Protein AF-A0AAV7BIG2-F1 (afdb_monomer_lite)

Secondary structure (DSSP, 8-state):
---TTB-TTT--B--TTTEEEEEEPPPPP-HHHHHHHHHHHTTPPPPHHHHHHHHHHHH-EEEEEEEETTT--EEEEEEEEHHHHHTSTT-------------------------------------------

InterPro domains:
  IPR029779 Ribonuclease MRP subunit P24-like [PF15719] (4-133)
  IPR029779 Ribonuclease MRP subunit P24-like [PTHR31402] (3-133)

pLDDT: mean 73.58, std 25.65, range [26.2, 97.5]

Organism: Engystomops pustulosus (NCBI:txid76066)

Foldseek 3Di:
DPPPQADPPPRDGNDVVFKDKDKADWDDDDPLLVVLVVCVVVVHDDDPVSVVVNCSRQQTWMW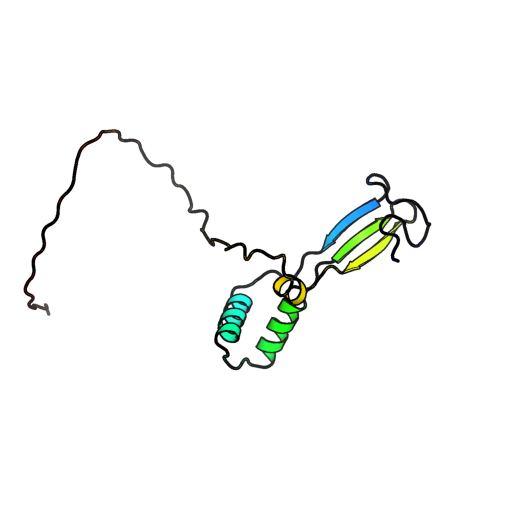IWMAGNVVRDIDIDTHDGNVVQVPDPPDDPPPPPPDPPPDDDDDDDDDDDDDDDDDDDDDDDDDDDDDDD

Structure (mmCIF, N/CA/C/O backbone):
data_AF-A0AAV7BIG2-F1
#
_entry.id   AF-A0AAV7BIG2-F1
#
loop_
_atom_site.group_PDB
_atom_site.id
_atom_site.type_symbol
_atom_site.label_atom_id
_atom_site.label_alt_id
_atom_site.label_comp_id
_atom_site.label_asym_id
_atom_site.label_entity_id
_atom_site.label_seq_id
_atom_site.pdbx_PDB_ins_code
_atom_site.Cartn_x
_atom_site.Cartn_y
_atom_site.Cartn_z
_atom_site.occupancy
_atom_site.B_iso_or_equiv
_atom_site.auth_seq_id
_atom_site.auth_comp_id
_atom_site.auth_asym_id
_atom_site.auth_atom_id
_atom_site.pdbx_PDB_model_num
ATOM 1 N N . MET A 1 1 ? 21.385 -6.991 -0.998 1.00 40.75 1 MET A N 1
ATOM 2 C CA . MET A 1 1 ? 21.508 -5.726 -1.747 1.00 40.75 1 MET A CA 1
ATOM 3 C C . MET A 1 1 ? 20.544 -5.828 -2.917 1.00 40.75 1 MET A C 1
ATOM 5 O O . MET A 1 1 ? 20.792 -6.625 -3.804 1.00 40.75 1 MET A O 1
ATOM 9 N N . GLU A 1 2 ? 19.389 -5.161 -2.869 1.00 55.56 2 GLU A N 1
ATOM 10 C CA . GLU A 1 2 ? 18.549 -5.034 -4.070 1.00 55.56 2 GLU A CA 1
ATOM 11 C C . GLU A 1 2 ? 19.192 -3.961 -4.948 1.00 55.56 2 GLU A C 1
ATOM 13 O O . GLU A 1 2 ? 19.277 -2.803 -4.532 1.00 55.56 2 GLU A O 1
ATOM 18 N N . GLU A 1 3 ? 19.672 -4.337 -6.131 1.00 61.50 3 GLU A N 1
ATOM 19 C CA . GLU A 1 3 ? 20.172 -3.389 -7.128 1.00 61.50 3 GLU A CA 1
ATOM 20 C C . GLU A 1 3 ? 19.004 -2.545 -7.652 1.00 61.50 3 GLU A C 1
ATOM 22 O O . GLU A 1 3 ? 18.304 -2.876 -8.613 1.00 61.50 3 GLU A O 1
ATOM 27 N N . LYS A 1 4 ? 18.742 -1.439 -6.952 1.00 69.69 4 LYS A N 1
ATOM 28 C CA . LYS A 1 4 ? 17.743 -0.443 -7.331 1.00 69.69 4 LYS A CA 1
ATOM 29 C C . LYS A 1 4 ? 18.195 0.221 -8.628 1.00 69.69 4 LYS A C 1
ATOM 31 O O . LYS A 1 4 ? 19.043 1.101 -8.605 1.00 69.69 4 LYS A O 1
ATOM 36 N N . GLY A 1 5 ? 17.611 -0.201 -9.743 1.00 79.62 5 GLY A N 1
ATOM 37 C CA . GLY A 1 5 ? 17.896 0.377 -11.058 1.00 79.62 5 GLY A CA 1
ATOM 38 C C . GLY A 1 5 ? 18.098 -0.645 -12.167 1.00 79.62 5 GLY A C 1
ATOM 39 O O . GLY A 1 5 ? 18.252 -0.240 -13.312 1.00 79.62 5 GLY A O 1
ATOM 40 N N . ILE A 1 6 ? 18.055 -1.944 -11.867 1.00 89.19 6 ILE A N 1
ATOM 41 C CA . ILE A 1 6 ? 18.171 -3.006 -12.869 1.00 89.19 6 ILE A CA 1
ATOM 42 C C . ILE A 1 6 ? 16.891 -3.847 -12.872 1.00 89.19 6 ILE A C 1
ATOM 44 O O . ILE A 1 6 ? 16.294 -4.121 -11.828 1.00 89.19 6 ILE A O 1
ATOM 48 N N . CYS A 1 7 ? 16.423 -4.228 -14.062 1.00 88.06 7 CYS A N 1
ATOM 49 C CA . CYS A 1 7 ? 15.306 -5.154 -14.186 1.00 88.06 7 CYS A CA 1
ATOM 50 C C . CYS A 1 7 ? 15.724 -6.539 -13.659 1.00 88.06 7 CYS A C 1
ATOM 52 O O . CYS A 1 7 ? 16.663 -7.111 -14.205 1.00 88.06 7 CYS A O 1
ATOM 54 N N . PRO A 1 8 ? 15.002 -7.144 -12.699 1.00 88.50 8 PRO A N 1
ATOM 55 C CA . PRO A 1 8 ? 15.384 -8.446 -12.145 1.00 88.50 8 PRO A CA 1
ATOM 56 C C . PRO A 1 8 ? 15.195 -9.616 -13.126 1.00 88.50 8 PRO A C 1
ATOM 58 O O . PRO A 1 8 ? 15.542 -10.741 -12.794 1.00 88.50 8 PRO A O 1
ATOM 61 N N . TYR A 1 9 ? 14.616 -9.366 -14.306 1.00 89.44 9 TYR A N 1
ATOM 62 C CA . TYR A 1 9 ? 14.304 -10.396 -15.299 1.00 89.44 9 TYR A CA 1
ATOM 63 C C . TYR A 1 9 ? 15.241 -10.356 -16.506 1.00 89.44 9 TYR A C 1
ATOM 65 O O . TYR A 1 9 ? 15.784 -11.381 -16.894 1.00 89.44 9 TYR A O 1
ATOM 73 N N . CYS A 1 10 ? 15.427 -9.182 -17.117 1.00 90.81 10 CYS A N 1
ATOM 74 C CA . CYS A 1 10 ? 16.276 -9.027 -18.304 1.00 90.81 10 CYS A CA 1
ATOM 75 C C . CYS A 1 10 ? 17.606 -8.325 -18.013 1.00 90.81 10 CYS A C 1
ATOM 77 O O . CYS A 1 10 ? 18.330 -8.008 -18.950 1.00 90.81 10 CYS A O 1
ATOM 79 N N . TYR A 1 11 ? 17.892 -8.033 -16.739 1.00 89.62 11 TYR A N 1
ATOM 80 C CA . TYR A 1 11 ? 19.137 -7.424 -16.257 1.00 89.62 11 TYR A CA 1
ATOM 81 C C . TYR A 1 11 ? 19.532 -6.113 -16.951 1.00 89.62 11 TYR A C 1
ATOM 83 O O . TYR A 1 11 ? 20.675 -5.675 -16.884 1.00 89.62 11 TYR A O 1
ATOM 91 N N . GLN A 1 12 ? 18.570 -5.441 -17.587 1.00 88.00 12 GLN A N 1
ATOM 92 C CA . GLN A 1 12 ? 18.799 -4.156 -18.225 1.00 88.00 12 GLN A CA 1
ATOM 93 C C . GLN A 1 12 ? 18.592 -3.008 -17.240 1.00 88.00 12 GLN A C 1
ATOM 95 O O . GLN A 1 12 ? 17.716 -3.059 -16.369 1.00 88.00 12 GLN A O 1
ATOM 100 N N . ILE A 1 13 ? 19.382 -1.952 -17.418 1.00 89.12 13 ILE A N 1
ATOM 101 C CA . ILE A 1 13 ? 19.295 -0.724 -16.632 1.00 89.12 13 ILE A CA 1
ATOM 102 C C . ILE A 1 13 ? 17.953 -0.029 -16.913 1.00 89.12 13 ILE A C 1
ATOM 104 O O . ILE A 1 13 ? 17.587 0.242 -18.060 1.00 89.12 13 ILE A O 1
ATOM 108 N N . LEU A 1 14 ? 17.212 0.264 -15.847 1.00 86.00 14 LEU A N 1
ATOM 109 C CA . LEU A 1 14 ? 15.927 0.955 -15.872 1.00 86.00 14 LEU A CA 1
ATOM 110 C C . LEU A 1 14 ? 16.156 2.467 -15.991 1.00 86.00 14 LEU A C 1
ATOM 112 O O . LEU A 1 14 ? 16.167 3.197 -15.004 1.00 86.00 14 LEU A O 1
ATOM 116 N N . LEU A 1 15 ? 16.318 2.938 -17.226 1.00 85.69 15 LEU A N 1
ATOM 117 C CA . LEU A 1 15 ? 16.357 4.364 -17.570 1.00 85.69 15 LEU A CA 1
ATOM 118 C C . LEU A 1 15 ? 14.940 4.905 -17.797 1.00 85.69 15 LEU A C 1
ATOM 120 O O . LEU A 1 15 ? 14.105 4.120 -18.250 1.00 85.69 15 LEU A O 1
ATOM 124 N N . PRO A 1 16 ? 14.642 6.191 -17.522 1.00 83.31 16 PRO A N 1
ATOM 125 C CA . PRO A 1 16 ? 13.297 6.774 -17.655 1.00 83.31 16 PRO A CA 1
ATOM 126 C C . PRO A 1 16 ? 12.554 6.451 -18.963 1.00 83.31 16 PRO A C 1
ATOM 128 O O . PRO A 1 16 ? 11.335 6.314 -18.943 1.00 83.31 16 PRO A O 1
ATOM 131 N N . ASP A 1 17 ? 13.274 6.239 -20.064 1.00 83.88 17 ASP A N 1
ATOM 132 C CA . ASP A 1 17 ? 12.695 5.895 -21.371 1.00 83.88 17 ASP A CA 1
ATOM 133 C C . ASP A 1 17 ? 12.302 4.406 -21.486 1.00 83.88 17 ASP A C 1
ATOM 135 O O . ASP A 1 17 ? 11.320 4.031 -22.133 1.00 83.88 17 ASP A O 1
ATOM 139 N N . ASN A 1 18 ? 13.030 3.532 -20.787 1.00 85.12 18 ASN A N 1
ATOM 140 C CA . ASN A 1 18 ? 12.923 2.072 -20.885 1.00 85.12 18 ASN A CA 1
ATOM 141 C C . ASN A 1 18 ? 12.069 1.441 -19.777 1.00 85.12 18 ASN A C 1
ATOM 143 O O . ASN A 1 18 ? 11.962 0.212 -19.694 1.00 85.12 18 ASN A O 1
ATOM 147 N N . HIS A 1 19 ? 11.447 2.242 -18.911 1.00 89.50 19 HIS A N 1
ATOM 148 C CA . HIS A 1 19 ? 10.530 1.731 -17.898 1.00 89.50 19 HIS A CA 1
ATOM 149 C C . HIS A 1 19 ? 9.409 2.711 -17.562 1.00 89.50 19 HIS A C 1
ATOM 151 O O . HIS A 1 19 ? 9.546 3.925 -17.656 1.00 89.50 19 HIS A O 1
ATOM 157 N N . LYS A 1 20 ? 8.279 2.170 -17.109 1.00 92.38 20 LYS A N 1
ATOM 158 C CA . LYS A 1 20 ? 7.129 2.945 -16.646 1.00 92.38 20 LYS A CA 1
ATOM 159 C C . LYS A 1 20 ? 6.926 2.737 -15.155 1.00 92.38 20 LYS A C 1
ATOM 161 O O . LYS A 1 20 ? 6.632 1.624 -14.714 1.00 92.38 20 LYS A O 1
ATOM 166 N N . VAL A 1 21 ? 7.010 3.818 -14.383 1.00 92.31 21 VAL A N 1
ATOM 167 C CA . VAL A 1 21 ? 6.728 3.803 -12.940 1.00 92.31 21 VAL A CA 1
ATOM 168 C C . VAL A 1 21 ? 5.309 4.289 -12.679 1.00 92.31 21 VAL A C 1
ATOM 170 O O . VAL A 1 21 ? 4.883 5.339 -13.156 1.00 92.31 21 VAL A O 1
ATOM 173 N N . ARG A 1 22 ? 4.554 3.526 -11.890 1.00 94.31 22 ARG A N 1
ATOM 174 C CA . ARG A 1 22 ? 3.216 3.895 -11.420 1.00 94.31 22 ARG A CA 1
ATOM 175 C C . ARG A 1 22 ? 3.163 3.762 -9.907 1.00 94.31 22 ARG A C 1
ATOM 177 O O . ARG A 1 22 ? 3.449 2.697 -9.364 1.00 94.31 22 ARG A O 1
ATOM 184 N N . LEU A 1 23 ? 2.719 4.809 -9.220 1.00 95.06 23 LEU A N 1
ATOM 185 C CA . LEU A 1 23 ? 2.454 4.737 -7.786 1.00 95.06 23 LEU A CA 1
ATOM 186 C C . LEU A 1 23 ? 1.031 4.222 -7.536 1.00 95.06 23 LEU A C 1
ATOM 188 O O . LEU A 1 23 ? 0.049 4.817 -7.982 1.00 95.06 23 LEU A O 1
ATOM 192 N N . LYS A 1 24 ? 0.909 3.133 -6.775 1.00 94.94 24 LYS A N 1
ATOM 193 C CA . LYS A 1 24 ? -0.356 2.704 -6.177 1.00 94.94 24 LYS A CA 1
ATOM 194 C C . LYS A 1 24 ? -0.489 3.347 -4.791 1.00 94.94 24 LYS A C 1
ATOM 196 O O . LYS A 1 24 ? 0.327 3.059 -3.907 1.00 94.94 24 LYS A O 1
ATOM 201 N N . PRO A 1 25 ? -1.480 4.235 -4.591 1.00 93.38 25 PRO A N 1
ATOM 202 C CA . PRO A 1 25 ? -1.617 4.980 -3.348 1.00 93.38 25 PRO A CA 1
ATOM 203 C C . PRO A 1 25 ? -2.084 4.094 -2.185 1.00 93.38 25 PRO A C 1
ATOM 205 O O . PRO A 1 25 ? -2.757 3.083 -2.376 1.00 93.38 25 PRO A O 1
ATOM 208 N N . LYS A 1 26 ? -1.758 4.523 -0.959 1.00 93.88 26 LYS A N 1
ATOM 209 C CA . LYS A 1 26 ? -2.289 3.960 0.295 1.00 93.88 26 LYS A CA 1
ATOM 210 C C . LYS A 1 26 ? -3.778 4.264 0.445 1.00 93.88 26 LYS A C 1
ATOM 212 O O . LYS A 1 26 ? -4.295 5.211 -0.148 1.00 93.88 26 LYS A O 1
ATOM 217 N N . MET A 1 27 ? -4.439 3.535 1.342 1.00 93.25 27 MET A N 1
ATOM 218 C CA . MET A 1 27 ? -5.819 3.824 1.736 1.00 93.25 27 MET A CA 1
ATOM 219 C C . MET A 1 27 ? -5.939 5.263 2.252 1.00 93.25 27 MET A C 1
ATOM 221 O O . MET A 1 27 ? -5.170 5.671 3.127 1.00 93.25 27 MET A O 1
ATOM 225 N N . LYS A 1 28 ? -6.872 6.042 1.695 1.00 93.00 28 LYS A N 1
ATOM 226 C CA . LYS A 1 28 ? -7.119 7.430 2.110 1.00 93.00 28 LYS A CA 1
ATOM 227 C C . LYS A 1 28 ? -7.770 7.469 3.496 1.00 93.00 28 LYS A C 1
ATOM 229 O O . LYS A 1 28 ? -8.385 6.496 3.926 1.00 93.00 28 LYS A O 1
ATOM 234 N N . ILE A 1 29 ? -7.600 8.589 4.197 1.00 94.94 29 ILE A N 1
ATOM 235 C CA . ILE A 1 29 ? -8.326 8.827 5.445 1.00 94.94 29 ILE A CA 1
ATOM 236 C C . ILE A 1 29 ? -9.789 9.121 5.108 1.00 94.94 29 ILE A C 1
ATOM 238 O O . ILE A 1 29 ? -10.068 9.914 4.212 1.00 94.94 29 ILE A O 1
ATOM 242 N N . THR A 1 30 ? -10.701 8.447 5.797 1.00 96.56 30 THR A N 1
ATOM 243 C CA . THR A 1 30 ? -12.143 8.711 5.744 1.00 96.56 30 THR A CA 1
ATOM 244 C C . THR A 1 30 ? -12.593 9.285 7.091 1.00 96.56 30 THR A C 1
ATOM 246 O O . THR A 1 30 ? -11.906 9.047 8.089 1.00 96.56 30 THR A O 1
ATOM 249 N N . PRO A 1 31 ? -13.746 9.976 7.173 1.00 97.50 31 PRO A N 1
ATOM 250 C CA . PRO A 1 31 ? -14.253 10.509 8.443 1.00 97.50 31 PRO A CA 1
ATOM 251 C C . PRO A 1 31 ? -14.406 9.433 9.530 1.00 97.50 31 PRO A C 1
ATOM 253 O O . PRO A 1 31 ? -14.095 9.656 10.698 1.00 97.50 31 PRO A O 1
ATOM 256 N N . GLN A 1 32 ? -14.802 8.218 9.132 1.00 96.31 32 GLN A N 1
ATOM 257 C CA . GLN A 1 32 ? -14.873 7.063 10.031 1.00 96.31 32 GLN A CA 1
ATOM 258 C C . GLN A 1 32 ? -13.499 6.700 10.604 1.00 96.31 32 GLN A C 1
ATOM 260 O O . GLN A 1 32 ? -13.362 6.521 11.810 1.00 96.31 32 GLN A O 1
ATOM 265 N N . ILE A 1 33 ? -12.468 6.616 9.757 1.00 96.62 33 ILE A N 1
ATOM 266 C CA . ILE A 1 33 ? -11.098 6.317 10.198 1.00 96.62 33 ILE A CA 1
ATOM 267 C C . ILE A 1 33 ? -10.574 7.431 11.105 1.00 96.62 33 ILE A C 1
ATOM 269 O O . ILE A 1 33 ? -9.943 7.138 12.114 1.00 96.62 33 ILE A O 1
ATOM 273 N N . GLU A 1 34 ? -10.849 8.694 10.782 1.00 96.69 34 GLU A N 1
ATOM 274 C CA . GLU A 1 34 ? -10.442 9.828 11.611 1.00 96.69 34 GLU A CA 1
ATOM 275 C C . GLU A 1 34 ? -11.066 9.765 13.013 1.00 96.69 34 GLU A C 1
ATOM 277 O O . GLU A 1 34 ? -10.357 9.916 14.008 1.00 96.69 34 GLU A O 1
ATOM 282 N N . SER A 1 35 ? -12.365 9.461 13.106 1.00 96.44 35 SER A N 1
ATOM 283 C CA . SER A 1 35 ? -13.044 9.244 14.390 1.00 96.44 35 SER A CA 1
ATOM 284 C C . SER A 1 35 ? -12.407 8.102 15.188 1.00 96.44 35 SER A C 1
ATOM 286 O O . SER A 1 35 ? -12.175 8.241 16.388 1.00 96.44 35 SER A O 1
ATOM 288 N N . LEU A 1 36 ? -12.061 6.991 14.527 1.00 96.69 36 LEU A N 1
ATOM 289 C CA . LEU A 1 36 ? -11.394 5.860 15.178 1.00 96.69 36 LEU A CA 1
ATOM 290 C C . LEU A 1 36 ? -9.984 6.204 15.669 1.00 96.69 36 LEU A C 1
ATOM 292 O O . LEU A 1 36 ? -9.620 5.778 16.760 1.00 96.69 36 LEU A O 1
ATOM 296 N N . ILE A 1 37 ? -9.220 6.996 14.913 1.00 95.00 37 ILE A N 1
ATOM 297 C CA . ILE A 1 37 ? -7.896 7.477 15.338 1.00 95.00 37 ILE A CA 1
ATOM 298 C C . ILE A 1 37 ? -8.024 8.364 16.582 1.00 95.00 37 ILE A C 1
ATOM 300 O O . ILE A 1 37 ? -7.268 8.182 17.530 1.00 95.00 37 ILE A O 1
ATOM 304 N N . LYS A 1 38 ? -8.998 9.285 16.616 1.00 95.56 38 LYS A N 1
ATOM 305 C CA . LYS A 1 38 ? -9.253 10.136 17.795 1.00 95.56 38 LYS A CA 1
ATOM 306 C C . LYS A 1 38 ? -9.643 9.301 19.018 1.00 95.56 38 LYS A C 1
ATOM 308 O O . LYS A 1 38 ? -9.140 9.539 20.109 1.00 95.56 38 LYS A O 1
ATOM 313 N N . LYS A 1 39 ? -10.500 8.290 18.835 1.00 95.38 39 LYS A N 1
ATOM 314 C CA . LYS A 1 39 ? -10.885 7.364 19.913 1.00 95.38 39 LYS A CA 1
ATOM 315 C C . LYS A 1 39 ? -9.698 6.573 20.456 1.00 95.38 39 LYS A C 1
ATOM 317 O O . LYS A 1 39 ? -9.582 6.427 21.665 1.00 95.38 39 LYS A O 1
ATOM 322 N N . GLU A 1 40 ? -8.832 6.087 19.573 1.00 93.81 40 GLU A N 1
ATOM 323 C CA . GLU A 1 40 ? -7.622 5.362 19.957 1.00 93.81 40 GLU A CA 1
ATOM 324 C C . GLU A 1 40 ? -6.618 6.263 20.692 1.00 93.81 40 GLU A C 1
ATOM 326 O O . GLU A 1 40 ? -6.051 5.833 21.689 1.00 93.81 40 GLU A O 1
ATOM 331 N N . ALA A 1 41 ? -6.448 7.518 20.259 1.00 92.81 41 ALA A N 1
ATOM 332 C CA . ALA A 1 41 ? -5.602 8.498 20.947 1.00 92.81 41 ALA A CA 1
ATOM 333 C C . ALA A 1 41 ? -6.104 8.824 22.366 1.00 92.81 41 ALA A C 1
ATOM 335 O O . ALA A 1 41 ? -5.303 9.065 23.261 1.00 92.81 41 ALA A O 1
ATOM 336 N N . ASN A 1 42 ? -7.422 8.770 22.575 1.00 94.88 42 ASN A N 1
ATOM 337 C CA . ASN A 1 42 ? -8.063 8.917 23.882 1.00 94.88 42 ASN A CA 1
ATOM 338 C C . ASN A 1 42 ? -8.202 7.576 24.642 1.00 94.88 42 ASN A C 1
ATOM 340 O O . ASN A 1 42 ? -8.943 7.501 25.618 1.00 94.88 42 ASN A O 1
ATOM 344 N N . CYS A 1 43 ? -7.543 6.503 24.183 1.00 90.81 43 CYS A N 1
ATOM 345 C CA . CYS A 1 43 ? -7.534 5.172 24.806 1.00 90.81 43 CYS A CA 1
ATOM 346 C C . CYS A 1 43 ? -8.918 4.504 24.983 1.00 90.81 43 CYS A C 1
ATOM 348 O O . CYS A 1 43 ? -9.086 3.625 25.830 1.00 90.81 43 CYS A O 1
ATOM 350 N N . TYR A 1 44 ? -9.918 4.858 24.166 1.00 94.12 44 TYR A N 1
ATOM 351 C CA . TYR A 1 44 ? -11.223 4.190 24.199 1.00 94.12 44 TYR A CA 1
ATOM 352 C C . TYR A 1 44 ? -11.162 2.771 23.614 1.00 94.12 44 TYR A C 1
ATOM 354 O O . TYR A 1 44 ? -10.472 2.505 22.626 1.00 94.12 44 TYR A O 1
ATOM 362 N N . ARG A 1 45 ? -11.970 1.857 24.168 1.00 94.38 45 ARG A N 1
ATOM 363 C CA . ARG A 1 45 ? -12.109 0.488 23.645 1.00 94.38 45 ARG A CA 1
ATOM 364 C C . ARG A 1 45 ? -12.834 0.496 22.296 1.00 94.38 45 ARG A C 1
ATOM 366 O O . ARG A 1 45 ? -13.949 1.001 22.177 1.00 94.38 45 ARG A O 1
ATOM 373 N N . LEU A 1 46 ? -12.204 -0.098 21.283 1.00 95.06 46 LEU A N 1
ATOM 374 C CA . LEU A 1 46 ? -12.767 -0.250 19.941 1.00 95.06 46 LEU A CA 1
ATOM 375 C C . LEU A 1 46 ? -13.403 -1.632 19.759 1.00 95.06 46 LEU A C 1
ATOM 377 O O . LEU A 1 46 ? -12.902 -2.639 20.257 1.00 95.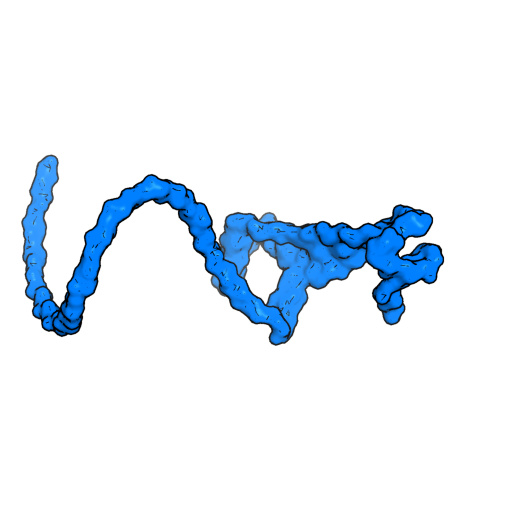06 46 LEU A O 1
ATOM 381 N N . ASN A 1 47 ? -14.484 -1.691 18.980 1.00 96.00 47 ASN A N 1
ATOM 382 C CA . ASN A 1 47 ? -15.076 -2.961 18.555 1.00 96.00 47 ASN A CA 1
ATOM 383 C C . ASN A 1 47 ? -14.134 -3.687 17.567 1.00 96.00 47 ASN A C 1
ATOM 385 O O . ASN A 1 47 ? -13.433 -3.042 16.790 1.00 96.00 47 ASN A O 1
ATOM 389 N N . LEU A 1 48 ? -14.174 -5.021 17.506 1.00 96.88 48 LEU A N 1
ATOM 390 C CA . LEU A 1 48 ? -13.436 -5.857 16.549 1.00 96.88 48 LEU A CA 1
ATOM 391 C C . LEU A 1 48 ? -13.493 -5.341 15.101 1.00 96.88 48 LEU A C 1
ATOM 393 O O . LEU A 1 48 ? -12.463 -5.295 14.426 1.00 96.88 48 LEU A O 1
ATOM 397 N N . LYS A 1 49 ? -14.671 -4.924 14.611 1.00 96.75 49 LYS A N 1
ATOM 398 C CA . LYS A 1 49 ? -14.813 -4.366 13.248 1.00 96.75 49 LYS A CA 1
ATOM 399 C C . LYS A 1 49 ? -14.006 -3.073 13.076 1.00 96.75 49 LYS A C 1
ATOM 401 O O . LYS A 1 49 ? -13.309 -2.903 12.077 1.00 96.75 49 LYS A O 1
ATOM 406 N N . GLN A 1 50 ? -14.071 -2.191 14.071 1.00 96.25 50 GLN A N 1
ATOM 407 C CA . GLN A 1 50 ? -13.357 -0.914 14.091 1.00 96.25 50 GLN A CA 1
ATOM 408 C C . GLN A 1 50 ? -11.844 -1.132 14.192 1.00 96.25 50 GLN A C 1
ATOM 410 O O . GLN A 1 50 ? -11.090 -0.550 13.416 1.00 96.25 50 GLN A O 1
ATOM 415 N N . THR A 1 51 ? -11.405 -2.040 15.066 1.00 96.50 51 THR A N 1
A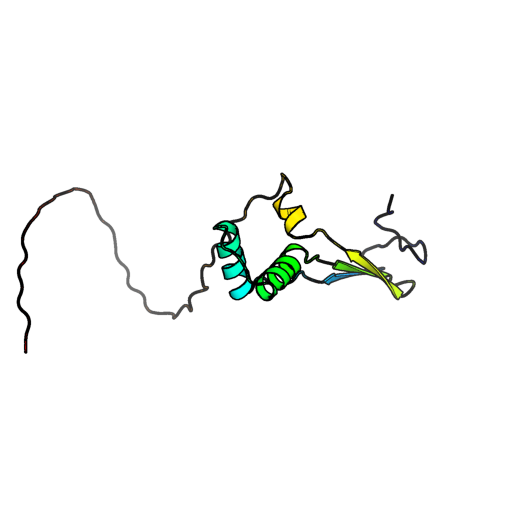TOM 416 C CA . THR A 1 51 ? -9.996 -2.422 15.225 1.00 96.50 51 THR A CA 1
ATOM 417 C C . THR A 1 51 ? -9.424 -3.003 13.934 1.00 96.50 51 THR A C 1
ATOM 419 O O . THR A 1 51 ? -8.336 -2.613 13.512 1.00 96.50 51 THR A O 1
ATOM 422 N N . LYS A 1 52 ? -10.165 -3.883 13.244 1.00 97.31 52 LYS A N 1
ATOM 423 C CA . LYS A 1 52 ? -9.759 -4.420 11.932 1.00 97.31 52 LYS A CA 1
ATOM 424 C C . LYS A 1 52 ? -9.600 -3.309 10.889 1.00 97.31 52 LYS A C 1
ATOM 426 O O . LYS A 1 52 ? -8.592 -3.285 10.181 1.00 97.31 52 LYS A O 1
ATOM 431 N N . LEU A 1 53 ? -10.552 -2.374 10.813 1.00 96.75 53 LEU A N 1
ATOM 432 C CA . LEU A 1 53 ? -10.487 -1.236 9.890 1.00 96.75 53 LEU A CA 1
ATOM 433 C C . LEU A 1 53 ? -9.287 -0.325 10.189 1.00 96.75 53 LEU A C 1
ATOM 435 O O . LEU A 1 53 ? -8.533 0.026 9.279 1.00 96.75 53 LEU A O 1
ATOM 439 N N . LEU A 1 54 ? -9.081 0.021 11.460 1.00 95.62 54 LEU A N 1
ATOM 440 C CA . LEU A 1 54 ? -7.983 0.880 11.892 1.00 95.62 54 LEU A CA 1
ATOM 441 C C . LEU A 1 54 ? -6.621 0.217 11.646 1.00 95.62 54 LEU A C 1
ATOM 443 O O . LEU A 1 54 ? -5.709 0.855 11.116 1.00 95.62 54 LEU A O 1
ATOM 447 N N . ARG A 1 55 ? -6.502 -1.089 11.917 1.00 95.25 55 ARG A N 1
ATOM 448 C CA . ARG A 1 55 ? -5.306 -1.880 11.598 1.00 95.25 55 ARG A CA 1
ATOM 449 C C . ARG A 1 55 ? -5.033 -1.902 10.095 1.00 95.25 55 ARG A C 1
ATOM 451 O O . ARG A 1 55 ? -3.901 -1.647 9.690 1.00 95.25 55 ARG A O 1
ATOM 458 N N . LYS A 1 56 ? -6.057 -2.122 9.260 1.00 96.00 56 LYS A N 1
ATOM 459 C CA . LYS A 1 56 ? -5.938 -2.049 7.791 1.00 96.00 56 LYS A CA 1
ATOM 460 C C . LYS A 1 56 ? -5.437 -0.676 7.338 1.00 96.00 56 LYS A C 1
ATOM 462 O O . LYS A 1 56 ? -4.594 -0.598 6.448 1.00 96.00 56 LYS A O 1
ATOM 467 N N . TYR A 1 57 ? -5.907 0.402 7.965 1.00 96.00 57 TYR A N 1
ATOM 468 C CA . TYR A 1 57 ? -5.431 1.753 7.672 1.00 96.00 57 TYR A CA 1
ATOM 469 C C . TYR A 1 57 ? -3.969 1.963 8.068 1.00 96.00 57 TYR A C 1
ATOM 471 O O . TYR A 1 57 ? -3.168 2.371 7.223 1.00 96.00 57 TYR A O 1
ATOM 479 N N . LYS A 1 58 ? -3.596 1.643 9.310 1.00 94.06 58 LYS A N 1
ATOM 480 C CA . LYS A 1 58 ? -2.227 1.818 9.823 1.00 94.06 58 LYS A CA 1
ATOM 481 C C . LYS A 1 58 ? -1.193 0.982 9.068 1.00 94.06 58 LYS A C 1
ATOM 483 O O . LYS A 1 58 ? -0.109 1.476 8.758 1.00 94.06 58 LYS A O 1
ATOM 488 N N . LEU A 1 59 ? -1.549 -0.255 8.729 1.00 94.25 59 LEU A N 1
ATOM 489 C CA . LEU A 1 59 ? -0.684 -1.170 7.987 1.00 94.25 59 LEU A CA 1
ATOM 490 C C . LEU A 1 59 ? -0.725 -0.948 6.471 1.00 94.25 59 LEU A C 1
ATOM 492 O O . LEU A 1 59 ? 0.063 -1.568 5.763 1.00 94.25 59 LEU A O 1
ATOM 496 N N . SER A 1 60 ? -1.597 -0.072 5.955 1.00 94.19 60 SER A N 1
ATOM 497 C CA . SER A 1 60 ? -1.651 0.195 4.516 1.00 94.19 60 SER A CA 1
ATOM 498 C C . SER A 1 60 ? -0.316 0.745 3.998 1.00 94.19 60 SER A C 1
ATOM 500 O O . SER A 1 60 ? 0.255 1.698 4.541 1.00 94.19 60 SER A O 1
ATOM 502 N N . ARG A 1 61 ? 0.174 0.125 2.922 1.00 94.06 61 ARG A N 1
ATOM 503 C CA . ARG A 1 61 ? 1.426 0.461 2.236 1.00 94.06 61 ARG A CA 1
ATOM 504 C C . ARG A 1 61 ? 1.123 0.999 0.844 1.00 94.06 61 ARG A C 1
ATOM 506 O O . ARG A 1 61 ? 0.130 0.620 0.227 1.00 94.06 61 ARG A O 1
ATOM 513 N N . SER A 1 62 ? 1.942 1.938 0.385 1.00 93.94 62 SER A N 1
ATOM 514 C CA . SER A 1 62 ? 1.951 2.332 -1.025 1.00 93.94 62 SER A CA 1
ATOM 515 C C . SER A 1 62 ? 2.749 1.279 -1.769 1.00 93.94 62 SER A C 1
ATOM 517 O O . SER A 1 62 ? 3.614 0.648 -1.173 1.00 93.94 62 SER A O 1
ATOM 519 N N . CYS A 1 63 ? 2.489 1.087 -3.052 1.00 94.94 63 CYS A N 1
ATOM 520 C CA . CYS A 1 63 ? 3.289 0.178 -3.863 1.00 94.94 63 CYS A CA 1
ATOM 521 C C . CYS A 1 63 ? 3.763 0.930 -5.097 1.00 94.94 63 CYS A C 1
ATOM 523 O O . CYS A 1 63 ? 2.943 1.474 -5.838 1.00 94.94 63 CYS A O 1
ATOM 525 N N . LEU A 1 64 ? 5.071 0.966 -5.316 1.00 94.19 64 LEU A N 1
ATOM 526 C CA . LEU A 1 64 ? 5.618 1.355 -6.604 1.00 94.19 64 LEU A CA 1
ATOM 527 C C . LEU A 1 64 ? 5.496 0.157 -7.539 1.00 94.19 64 LEU A C 1
ATOM 529 O O . LEU A 1 64 ? 5.838 -0.967 -7.180 1.00 94.19 64 LEU A O 1
ATOM 533 N N . VAL A 1 65 ? 4.931 0.390 -8.714 1.00 94.38 65 VAL A N 1
ATOM 534 C CA . VAL A 1 65 ? 4.773 -0.612 -9.760 1.00 94.38 65 VAL A CA 1
ATOM 535 C C . VAL A 1 65 ? 5.644 -0.168 -10.915 1.00 94.38 65 VAL A C 1
ATOM 537 O O . VAL A 1 65 ? 5.381 0.870 -11.522 1.00 94.38 65 VAL A O 1
ATOM 540 N N . VAL A 1 66 ? 6.683 -0.940 -11.190 1.00 92.94 66 VAL A N 1
ATOM 541 C CA . VAL A 1 66 ? 7.649 -0.661 -12.246 1.00 92.94 66 VAL A CA 1
ATOM 542 C C . VAL A 1 66 ? 7.412 -1.663 -13.357 1.00 92.94 66 VAL A C 1
ATOM 544 O O . VAL A 1 66 ? 7.420 -2.865 -13.123 1.00 92.94 66 VAL A O 1
ATOM 547 N N . THR A 1 67 ? 7.149 -1.172 -14.558 1.00 93.88 67 THR A N 1
ATOM 548 C CA . THR A 1 67 ? 7.056 -2.000 -15.763 1.00 93.88 67 THR A CA 1
ATOM 549 C C . THR A 1 67 ? 8.315 -1.773 -16.576 1.00 93.88 67 THR A C 1
ATOM 551 O O . THR A 1 67 ? 8.593 -0.631 -16.933 1.00 93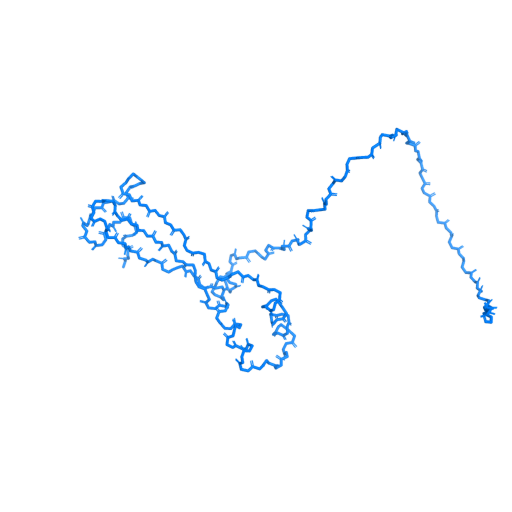.88 67 THR A O 1
ATOM 554 N N . CYS A 1 68 ? 9.079 -2.826 -16.848 1.00 93.00 68 CYS A N 1
ATOM 555 C CA . CYS A 1 68 ? 10.186 -2.742 -17.795 1.00 93.00 68 CYS A CA 1
ATOM 556 C C . CYS A 1 68 ? 9.616 -2.748 -19.217 1.00 93.00 68 CYS A C 1
ATOM 558 O O . CYS A 1 68 ? 8.816 -3.620 -19.540 1.00 93.00 68 CYS A O 1
ATOM 560 N N . ASN A 1 69 ? 10.005 -1.800 -20.068 1.00 92.50 69 ASN A N 1
ATOM 561 C CA . ASN A 1 69 ? 9.495 -1.734 -21.439 1.00 92.50 69 ASN A CA 1
ATOM 562 C C . ASN A 1 69 ? 10.181 -2.760 -22.358 1.00 92.50 69 ASN A C 1
ATOM 564 O O . ASN A 1 69 ? 9.555 -3.206 -23.316 1.00 92.50 69 ASN A O 1
ATOM 568 N N . THR A 1 70 ? 11.407 -3.191 -22.031 1.00 91.81 70 THR A N 1
ATOM 569 C CA . THR A 1 70 ? 12.145 -4.211 -22.792 1.00 91.81 70 THR A CA 1
ATOM 570 C C . THR A 1 70 ? 11.493 -5.589 -22.674 1.00 91.81 70 THR A C 1
ATOM 572 O O . THR A 1 70 ? 11.078 -6.168 -23.672 1.00 91.81 70 THR A O 1
ATOM 575 N N . CYS A 1 71 ? 11.364 -6.121 -21.452 1.00 92.00 71 CYS A N 1
ATOM 576 C CA . CYS A 1 71 ? 10.812 -7.462 -21.218 1.00 92.00 71 CYS A CA 1
ATOM 577 C C . CYS A 1 71 ? 9.313 -7.462 -20.887 1.00 92.00 71 CYS A C 1
ATOM 579 O O . CYS A 1 71 ? 8.715 -8.525 -20.742 1.00 92.00 71 CYS A O 1
ATOM 581 N N . ARG A 1 72 ? 8.697 -6.278 -20.745 1.00 91.69 72 ARG A N 1
ATOM 582 C CA . ARG A 1 72 ? 7.275 -6.074 -20.397 1.00 91.69 72 ARG A CA 1
ATOM 583 C C . ARG A 1 72 ? 6.852 -6.657 -19.044 1.00 91.69 72 ARG A C 1
ATOM 585 O O . ARG A 1 72 ? 5.661 -6.685 -18.734 1.00 91.69 72 ARG A O 1
ATOM 592 N N . VAL A 1 73 ? 7.805 -7.069 -18.207 1.00 93.38 73 VAL A N 1
ATOM 593 C CA . VAL A 1 73 ? 7.525 -7.611 -16.874 1.00 93.38 73 VAL A CA 1
ATOM 594 C C . VAL A 1 73 ? 7.282 -6.485 -15.868 1.00 93.38 73 VAL A C 1
ATOM 596 O O . VAL A 1 73 ? 7.898 -5.416 -15.919 1.00 93.38 73 VAL A O 1
ATOM 599 N N . VAL A 1 74 ? 6.357 -6.738 -14.940 1.00 92.69 74 VAL A N 1
ATOM 600 C CA . VAL A 1 74 ? 5.949 -5.803 -13.892 1.00 92.69 74 VAL A CA 1
ATOM 601 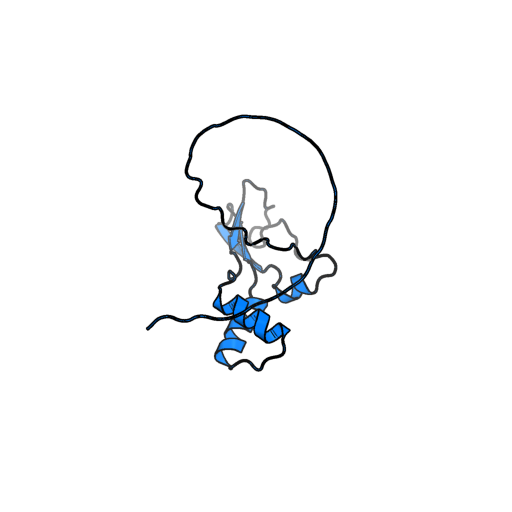C C . VAL A 1 74 ? 6.509 -6.238 -12.540 1.00 92.69 74 VAL A C 1
ATOM 603 O O . VAL A 1 74 ? 6.090 -7.252 -11.986 1.00 92.69 74 VAL A O 1
ATOM 606 N N . SER A 1 75 ? 7.369 -5.406 -11.962 1.00 91.06 75 SER A N 1
ATOM 607 C CA . SER A 1 75 ? 7.885 -5.554 -10.601 1.00 91.06 75 SER A CA 1
ATOM 608 C C . SER A 1 75 ? 7.120 -4.655 -9.629 1.00 91.06 75 SER A C 1
ATOM 610 O O . SER A 1 75 ? 6.751 -3.518 -9.947 1.00 91.06 75 SER A O 1
ATOM 612 N N . LYS A 1 76 ? 6.862 -5.160 -8.420 1.00 92.81 76 LYS A N 1
ATOM 613 C CA . LYS A 1 76 ? 6.136 -4.443 -7.363 1.00 92.81 76 LYS A CA 1
ATOM 614 C C . LYS A 1 76 ? 7.048 -4.228 -6.166 1.00 92.81 76 LYS A C 1
ATOM 616 O O . LYS A 1 76 ? 7.522 -5.190 -5.578 1.00 92.81 76 LYS A O 1
ATOM 621 N N . TYR A 1 77 ? 7.197 -2.974 -5.767 1.00 91.62 77 TYR A N 1
ATOM 622 C CA . TYR A 1 77 ? 8.005 -2.572 -4.626 1.00 91.62 77 TYR A CA 1
ATOM 623 C C . TYR A 1 77 ? 7.090 -1.967 -3.556 1.00 91.62 77 TYR A C 1
ATOM 625 O O . TYR A 1 77 ? 6.577 -0.852 -3.738 1.00 91.62 77 TYR A O 1
ATOM 633 N N . PRO A 1 78 ? 6.806 -2.695 -2.461 1.00 92.31 78 PRO A N 1
ATOM 634 C CA . PRO A 1 78 ? 6.031 -2.149 -1.361 1.00 92.31 78 PRO A CA 1
ATOM 635 C C . PRO A 1 78 ? 6.839 -1.046 -0.671 1.00 92.31 78 PRO A C 1
ATOM 637 O O . PRO A 1 78 ? 7.980 -1.242 -0.275 1.00 92.31 78 PRO A O 1
ATOM 640 N N . GLY A 1 79 ? 6.233 0.125 -0.523 1.00 91.50 79 GLY A N 1
ATOM 641 C CA . GLY A 1 79 ? 6.762 1.192 0.314 1.00 91.50 79 GLY A CA 1
ATOM 642 C C . GLY A 1 79 ? 6.396 0.996 1.782 1.00 91.50 79 GLY A C 1
ATOM 643 O O . GLY A 1 79 ? 5.688 0.060 2.164 1.00 91.50 79 GLY A O 1
ATOM 644 N N . GLU A 1 80 ? 6.814 1.953 2.605 1.00 91.81 80 GLU A N 1
ATOM 645 C CA . GLU A 1 80 ? 6.626 1.860 4.049 1.00 91.81 80 GLU A CA 1
ATOM 646 C C . GLU A 1 80 ? 5.171 1.975 4.497 1.00 91.81 80 GLU A C 1
ATOM 648 O O . GLU A 1 80 ? 4.335 2.596 3.835 1.00 91.81 80 GLU A O 1
ATOM 653 N N . SER A 1 81 ? 4.847 1.391 5.650 1.00 92.12 81 SER A N 1
ATOM 654 C CA . SER A 1 81 ? 3.509 1.507 6.254 1.00 92.12 81 SER A CA 1
ATOM 655 C C . SER A 1 81 ? 3.334 2.830 7.009 1.00 92.12 81 SER A C 1
ATOM 657 O O . SER A 1 81 ? 4.304 3.534 7.285 1.00 92.12 81 SER A O 1
ATOM 659 N N . ARG A 1 82 ? 2.092 3.211 7.348 1.00 90.56 82 ARG A N 1
ATOM 660 C CA . ARG A 1 82 ? 1.847 4.473 8.077 1.00 90.56 82 ARG A CA 1
ATOM 661 C C . ARG A 1 82 ? 2.462 4.462 9.470 1.00 90.56 82 ARG A C 1
ATOM 663 O O . ARG A 1 82 ? 2.964 5.493 9.889 1.00 90.56 82 ARG A O 1
ATOM 670 N N . ILE A 1 83 ? 2.414 3.322 10.158 1.00 89.75 83 ILE A N 1
ATOM 671 C CA . ILE A 1 83 ? 2.970 3.189 11.510 1.00 89.75 83 ILE A CA 1
ATOM 672 C C . ILE A 1 83 ? 4.495 3.339 11.513 1.00 89.75 83 ILE A C 1
ATOM 674 O O . ILE A 1 83 ? 5.028 4.038 12.362 1.00 89.75 83 ILE A O 1
ATOM 678 N N . VAL A 1 84 ? 5.183 2.775 10.515 1.00 89.44 84 VAL A N 1
ATOM 679 C CA . VAL A 1 84 ? 6.644 2.909 10.387 1.00 89.44 84 VAL A CA 1
ATOM 680 C C . VAL A 1 84 ? 7.029 4.359 10.100 1.00 89.44 84 VAL A C 1
ATOM 682 O O . VAL A 1 84 ? 7.916 4.896 10.751 1.00 89.44 84 VAL A O 1
ATOM 685 N N . ILE A 1 85 ? 6.313 5.028 9.188 1.00 86.81 85 ILE A N 1
ATOM 686 C CA . ILE A 1 85 ? 6.564 6.445 8.888 1.00 86.81 85 ILE A CA 1
ATOM 687 C C . ILE A 1 85 ? 6.281 7.321 10.116 1.00 86.81 85 ILE A C 1
ATOM 689 O O . ILE A 1 85 ? 7.087 8.184 10.442 1.00 86.81 85 ILE A O 1
ATOM 693 N N . ALA A 1 86 ? 5.173 7.088 10.825 1.00 84.31 86 ALA A N 1
ATOM 694 C CA . ALA A 1 86 ? 4.805 7.873 12.006 1.00 84.31 86 ALA A CA 1
ATOM 695 C C . ALA A 1 86 ? 5.817 7.745 13.156 1.00 84.31 86 ALA A C 1
ATOM 697 O O . ALA A 1 86 ? 6.008 8.703 13.894 1.00 84.31 86 ALA A O 1
ATOM 698 N N . ASN A 1 87 ? 6.472 6.589 13.275 1.00 83.00 87 ASN A N 1
ATOM 699 C CA . ASN A 1 87 ? 7.470 6.322 14.309 1.00 83.00 87 ASN A CA 1
ATOM 700 C C . ASN A 1 87 ? 8.899 6.695 13.872 1.00 83.00 87 ASN A C 1
ATOM 702 O O . ASN A 1 87 ? 9.838 6.512 14.642 1.00 83.00 87 ASN A O 1
ATOM 706 N N . SER A 1 88 ? 9.086 7.174 12.638 1.00 80.56 88 SER A N 1
ATOM 707 C CA . SER A 1 88 ? 10.408 7.536 12.128 1.00 80.56 88 SER A CA 1
ATOM 708 C C . SER A 1 88 ? 10.833 8.932 12.623 1.00 80.56 88 SER A C 1
ATOM 710 O O . SER A 1 88 ? 10.035 9.872 12.546 1.00 80.56 88 SER A O 1
ATOM 712 N N . PRO A 1 89 ? 12.090 9.112 13.074 1.00 68.69 89 PRO A N 1
ATOM 713 C CA . PRO A 1 89 ? 12.561 10.349 13.710 1.00 68.69 89 PRO A CA 1
ATOM 714 C C . PRO A 1 89 ? 12.623 11.580 12.782 1.00 68.69 89 PRO A C 1
ATOM 716 O O . PRO A 1 89 ? 12.879 12.682 13.252 1.00 68.69 89 PRO A O 1
ATOM 719 N N . GLY A 1 90 ? 12.369 11.425 11.476 1.00 64.69 90 GLY A N 1
ATOM 720 C CA . GLY A 1 90 ? 12.411 12.512 10.486 1.00 64.69 90 GLY A CA 1
ATOM 721 C C . GLY A 1 90 ? 11.049 13.053 10.033 1.00 64.69 90 GLY A C 1
ATOM 722 O O . GLY A 1 90 ? 11.004 13.953 9.196 1.00 64.69 90 GLY A O 1
ATOM 723 N N . THR A 1 91 ? 9.925 12.518 10.525 1.00 54.78 91 THR A N 1
ATOM 724 C CA . THR A 1 91 ? 8.599 12.960 10.057 1.00 54.78 91 THR A CA 1
ATOM 725 C C . THR A 1 91 ? 8.106 14.157 10.870 1.00 54.78 91 THR A C 1
ATOM 727 O O . THR A 1 91 ? 7.523 14.004 11.941 1.00 54.78 91 THR A O 1
ATOM 730 N N . THR A 1 92 ? 8.277 15.369 10.334 1.00 52.06 92 THR A N 1
ATOM 731 C CA . THR A 1 92 ? 7.580 16.555 10.847 1.00 52.06 92 THR A CA 1
ATOM 732 C C . THR A 1 92 ? 6.069 16.346 10.697 1.00 52.06 92 THR A C 1
ATOM 734 O O . THR A 1 92 ? 5.553 16.077 9.609 1.00 52.06 92 THR A O 1
ATOM 737 N N . GLN A 1 93 ? 5.330 16.430 11.807 1.00 51.78 93 GLN A N 1
ATOM 738 C CA . GLN A 1 93 ? 3.866 16.410 11.819 1.00 51.78 93 GLN A CA 1
ATOM 739 C C . GLN A 1 93 ? 3.359 17.637 11.050 1.00 51.78 93 GLN A C 1
ATOM 741 O O . GLN A 1 93 ? 3.132 18.705 11.618 1.00 51.78 93 GLN A O 1
ATOM 746 N N . ARG A 1 94 ? 3.206 17.519 9.728 1.00 49.19 94 ARG A N 1
ATOM 747 C CA . ARG A 1 94 ? 2.625 18.582 8.910 1.00 49.19 94 ARG A CA 1
ATOM 748 C C . ARG A 1 94 ? 1.155 18.714 9.314 1.00 49.19 94 ARG A C 1
ATOM 750 O O . ARG A 1 94 ? 0.328 17.899 8.898 1.00 49.19 94 ARG A O 1
ATOM 757 N N . LYS A 1 95 ? 0.839 19.717 10.148 1.00 44.25 95 LYS A N 1
ATOM 758 C CA . LYS A 1 95 ? -0.537 20.118 10.475 1.00 44.25 95 LYS A CA 1
ATOM 759 C C . LYS A 1 95 ? -1.283 20.300 9.153 1.00 44.25 95 LYS A C 1
ATOM 761 O O . LYS A 1 95 ? -1.005 21.219 8.386 1.00 44.25 95 LYS A O 1
ATOM 766 N N . ARG A 1 96 ? -2.181 19.368 8.832 1.00 48.81 96 ARG A N 1
ATOM 767 C CA . ARG A 1 96 ? -3.100 19.525 7.707 1.00 48.81 96 ARG A CA 1
ATOM 768 C C . ARG A 1 96 ? -4.174 20.494 8.175 1.00 48.81 96 ARG A C 1
ATOM 770 O O . ARG A 1 96 ? -5.109 20.081 8.850 1.00 48.81 96 ARG A O 1
ATOM 777 N N . ASN A 1 97 ? -4.002 21.774 7.856 1.00 45.12 97 ASN A N 1
ATOM 778 C CA . ASN A 1 97 ? -5.080 22.748 7.949 1.00 45.12 97 ASN A CA 1
ATOM 779 C C . ASN A 1 97 ? -6.185 22.278 6.994 1.00 45.12 97 ASN A C 1
ATOM 781 O O . ASN A 1 97 ? -6.041 22.373 5.776 1.00 45.12 97 ASN A O 1
ATOM 785 N N . PHE A 1 98 ? -7.260 21.711 7.538 1.00 49.41 98 PHE A N 1
ATOM 786 C CA . PHE A 1 98 ? -8.517 21.533 6.819 1.00 49.41 98 PHE A CA 1
ATOM 787 C C . PHE A 1 98 ? -9.190 22.907 6.727 1.00 49.41 98 PHE A C 1
ATOM 789 O O . PHE A 1 98 ? -10.101 23.215 7.484 1.00 49.41 98 PHE A O 1
ATOM 796 N N . GLY A 1 99 ? -8.676 23.762 5.844 1.00 38.31 99 GLY A N 1
ATOM 797 C CA . GLY A 1 99 ? -9.394 24.941 5.381 1.00 38.31 99 GLY A CA 1
ATOM 798 C C . GLY A 1 99 ? -10.170 24.555 4.130 1.00 38.31 99 GLY A C 1
ATOM 799 O O . GLY A 1 99 ? -9.561 24.203 3.120 1.00 38.31 99 GLY A O 1
ATOM 800 N N . SER A 1 100 ? -11.499 24.566 4.212 1.00 43.16 100 SER A N 1
ATOM 801 C CA . SER A 1 100 ? -12.381 24.519 3.043 1.00 43.16 100 SER A CA 1
ATOM 802 C C . SER A 1 100 ? -11.943 25.570 2.013 1.00 43.16 100 SER A C 1
ATOM 804 O O . SER A 1 100 ? -11.707 26.713 2.406 1.00 43.16 100 SER A O 1
ATOM 806 N N . PRO A 1 101 ? -11.858 25.259 0.707 1.00 44.53 101 PRO A N 1
ATOM 807 C CA . PRO A 1 101 ? -11.894 26.296 -0.309 1.00 44.53 101 PRO A CA 1
ATOM 808 C C . PRO A 1 101 ? -13.328 26.820 -0.341 1.00 44.53 101 PRO A C 1
ATOM 810 O O . PRO A 1 101 ? -14.221 26.203 -0.921 1.00 44.53 101 PRO A O 1
ATOM 813 N N . ASP A 1 102 ? -13.539 27.911 0.383 1.00 38.28 102 ASP A N 1
ATOM 814 C CA . ASP A 1 102 ? -14.785 28.655 0.404 1.00 38.28 102 ASP A CA 1
ATOM 815 C C . ASP A 1 102 ? -15.120 29.149 -1.011 1.00 38.28 102 ASP A C 1
ATOM 817 O O . ASP A 1 102 ? -14.253 29.604 -1.772 1.00 38.28 102 ASP A O 1
ATOM 821 N N . LEU A 1 103 ? -16.387 28.998 -1.375 1.00 46.50 103 LEU A N 1
ATOM 822 C CA . LEU A 1 103 ? -16.938 29.296 -2.686 1.00 46.50 103 LEU A CA 1
ATOM 823 C C . LEU A 1 103 ? -16.967 30.825 -2.851 1.00 46.50 103 LEU A C 1
ATOM 825 O O . LEU A 1 103 ? -17.898 31.488 -2.399 1.00 46.50 103 LEU A O 1
ATOM 829 N N . ARG A 1 104 ? -15.934 31.416 -3.467 1.00 38.03 104 ARG A N 1
ATOM 830 C CA . ARG A 1 104 ? -15.888 32.871 -3.687 1.00 38.03 104 ARG A CA 1
ATOM 831 C C . ARG A 1 104 ? -17.004 33.305 -4.646 1.00 38.03 104 ARG A C 1
ATOM 833 O O . ARG A 1 104 ? -16.919 33.066 -5.848 1.00 38.03 104 ARG A O 1
ATOM 840 N N . LYS A 1 105 ? -18.018 33.995 -4.117 1.00 40.31 105 LYS A N 1
ATOM 841 C CA . LYS A 1 105 ? -18.901 34.887 -4.885 1.00 40.31 105 LYS A CA 1
ATOM 842 C C . LYS A 1 105 ? -18.170 36.221 -5.131 1.00 40.31 105 LYS A C 1
ATOM 844 O O . LYS A 1 105 ? -17.546 36.722 -4.195 1.00 40.31 105 LYS A O 1
ATOM 849 N N . PRO A 1 106 ? -18.227 36.819 -6.334 1.00 36.31 106 PRO A N 1
ATOM 850 C CA . PRO A 1 106 ? -17.698 38.157 -6.578 1.00 36.31 106 PRO A CA 1
ATOM 851 C C . PRO A 1 106 ? -18.748 39.203 -6.181 1.00 36.31 106 PRO A C 1
ATOM 853 O O . PRO A 1 106 ? -19.884 39.152 -6.647 1.00 36.31 106 PRO A O 1
ATOM 856 N N . GLY A 1 107 ? -18.383 40.144 -5.311 1.00 31.44 107 GLY A N 1
ATOM 857 C CA . GLY A 1 107 ? -19.329 41.135 -4.807 1.00 31.44 107 GLY A CA 1
ATOM 858 C C . GLY A 1 107 ? -18.662 42.391 -4.268 1.00 31.44 107 GLY A C 1
ATOM 859 O O . GLY A 1 107 ? -18.375 42.470 -3.085 1.00 31.44 107 GLY A O 1
ATOM 860 N N . PHE A 1 108 ? -18.506 43.350 -5.178 1.00 32.72 108 PHE A N 1
ATOM 861 C CA . PHE A 1 108 ? -18.644 44.794 -4.985 1.00 32.72 108 PHE A CA 1
ATOM 862 C C . PHE A 1 108 ? -17.593 45.585 -4.175 1.00 32.72 108 PHE A C 1
ATOM 864 O O . PHE A 1 108 ? -17.303 45.347 -3.010 1.00 32.72 108 PHE A O 1
ATOM 871 N N . ASN A 1 109 ? -17.062 46.600 -4.861 1.00 33.34 109 ASN A N 1
ATOM 872 C CA . ASN A 1 109 ? -16.132 47.618 -4.389 1.00 33.34 109 ASN A CA 1
ATOM 873 C C . ASN A 1 109 ? -16.787 48.565 -3.376 1.00 33.34 109 ASN A C 1
ATOM 875 O O . ASN A 1 109 ? -17.855 49.094 -3.665 1.00 33.34 109 ASN A O 1
ATOM 879 N N . GLN A 1 110 ? -16.064 48.936 -2.317 1.00 39.50 110 GLN A N 1
ATOM 880 C CA . GLN A 1 110 ? -16.022 50.330 -1.860 1.00 39.50 110 GLN A CA 1
ATOM 881 C C . GLN A 1 110 ? -14.758 50.607 -1.031 1.00 39.50 110 GLN A C 1
ATOM 883 O O . GLN A 1 110 ? -14.369 49.837 -0.158 1.00 39.50 110 GLN A O 1
ATOM 888 N N . LYS A 1 111 ? -14.087 51.701 -1.402 1.00 33.72 111 LYS A N 1
ATOM 889 C CA . LYS A 1 111 ? -12.907 52.301 -0.766 1.00 33.72 111 LYS A CA 1
ATOM 890 C C . LYS A 1 111 ? -13.296 52.964 0.567 1.00 33.72 111 LYS A C 1
ATOM 892 O O . LYS A 1 111 ? -14.414 53.451 0.668 1.00 33.72 111 LYS A O 1
ATOM 897 N N . VAL A 1 112 ? -12.323 53.117 1.475 1.00 29.34 112 VAL A N 1
ATOM 898 C CA . VAL A 1 112 ? -11.836 54.396 2.065 1.00 29.34 112 VAL A CA 1
ATOM 899 C C . VAL A 1 112 ? -11.264 54.195 3.488 1.00 29.34 112 VAL A C 1
ATOM 901 O O . VAL A 1 112 ? -11.961 53.782 4.401 1.00 29.34 112 VAL A O 1
ATOM 904 N N . ASN A 1 113 ? -9.964 54.506 3.590 1.00 30.92 113 ASN A N 1
ATOM 905 C CA . ASN A 1 113 ? -9.158 55.162 4.641 1.00 30.92 113 ASN A CA 1
ATOM 906 C C . ASN A 1 113 ? -9.350 54.922 6.158 1.00 30.92 113 ASN A C 1
ATOM 908 O O . ASN A 1 113 ? -10.359 55.278 6.747 1.00 30.92 113 ASN A O 1
ATOM 912 N N . LEU A 1 114 ? -8.238 54.479 6.770 1.00 30.03 114 LEU A N 1
ATOM 913 C CA . LEU A 1 114 ? -7.384 55.204 7.739 1.00 30.03 114 LEU A CA 1
ATOM 914 C C . LEU A 1 114 ? -8.054 55.972 8.902 1.00 30.03 114 LEU A C 1
ATOM 916 O O . LEU A 1 114 ? -8.571 57.055 8.668 1.00 30.03 114 LEU A O 1
ATOM 920 N N . SER A 1 115 ? -7.850 55.507 10.150 1.00 30.56 115 SER A N 1
ATOM 921 C CA . SER A 1 115 ? -7.143 56.245 11.232 1.00 30.56 115 SER A CA 1
ATOM 922 C C . SER A 1 115 ? -7.328 55.634 12.641 1.00 30.56 115 SER A C 1
ATOM 924 O O . SER A 1 115 ? -8.450 55.357 13.041 1.00 30.56 115 SER A O 1
ATOM 926 N N . TYR A 1 116 ? -6.208 55.547 13.377 1.00 26.70 116 TYR A N 1
ATOM 927 C CA . TYR A 1 116 ? -5.989 55.912 14.798 1.00 26.70 116 TYR A CA 1
ATOM 928 C C . TYR A 1 116 ? -6.685 55.159 15.976 1.00 26.70 116 TYR A C 1
ATOM 930 O O . TYR A 1 116 ? -7.885 55.254 16.185 1.00 26.70 116 TYR A O 1
ATOM 938 N N . SER A 1 117 ? -5.816 54.510 16.771 1.00 34.06 117 SER A N 1
ATOM 939 C CA . SER A 1 117 ? -5.660 54.455 18.249 1.00 34.06 117 SER A CA 1
ATOM 940 C C . SER A 1 117 ? -6.708 53.910 19.224 1.00 34.06 117 SER A C 1
ATOM 942 O O . SER A 1 117 ? -7.803 54.430 19.373 1.00 34.06 117 SER A O 1
ATOM 944 N N . GLU A 1 118 ? -6.228 52.895 19.954 1.00 29.92 118 GLU A N 1
ATOM 945 C CA . GLU A 1 118 ? -5.998 52.834 21.410 1.00 29.92 118 GLU A CA 1
ATOM 946 C C . GLU A 1 118 ? -7.108 53.227 22.418 1.00 29.92 118 GLU A C 1
ATOM 948 O O . GLU A 1 118 ? -7.723 54.283 22.360 1.00 29.92 118 GLU A O 1
ATOM 953 N N . GLU A 1 119 ? -7.198 52.361 23.438 1.00 28.89 119 GLU A N 1
ATOM 954 C CA . GLU A 1 119 ? -7.562 52.614 24.845 1.00 28.89 119 GLU A CA 1
ATOM 955 C C . GLU A 1 119 ? -8.881 52.023 25.394 1.00 28.89 119 GLU A C 1
ATOM 957 O O . GLU A 1 119 ? -9.959 52.048 24.810 1.00 28.89 119 GLU A O 1
ATOM 962 N N . LYS A 1 120 ? -8.697 51.416 26.574 1.00 33.50 120 LYS A N 1
ATOM 963 C CA . LYS A 1 120 ? -9.592 50.649 27.457 1.00 33.50 120 LYS A CA 1
ATOM 964 C C . LYS A 1 120 ? -10.802 51.435 27.975 1.00 33.50 120 LYS A C 1
ATOM 966 O O . LYS A 1 120 ? -10.678 52.627 28.182 1.00 33.50 120 LYS A O 1
ATOM 971 N N . LEU A 1 121 ? -11.845 50.708 28.415 1.00 31.11 121 LEU A N 1
ATOM 972 C CA . LEU A 1 121 ? -12.570 50.832 29.715 1.00 31.11 121 LEU A CA 1
ATOM 973 C C . LEU A 1 121 ? -13.851 49.962 29.644 1.00 31.11 121 LEU A C 1
ATOM 975 O O . LEU A 1 121 ? -14.720 50.204 28.823 1.00 31.11 121 LEU A O 1
ATOM 979 N N . SER A 1 122 ? -13.916 48.773 30.255 1.00 26.20 122 SER A N 1
ATOM 980 C CA . SER A 1 122 ? -14.340 48.472 31.640 1.00 26.20 122 SER A CA 1
ATOM 981 C C . SER A 1 122 ? -15.678 49.086 32.088 1.00 26.20 122 SER A C 1
ATOM 983 O O . SER A 1 122 ? -15.734 50.285 32.333 1.00 26.20 122 SER A O 1
ATOM 985 N N . SER A 1 123 ? -16.711 48.247 32.280 1.00 41.06 123 SER A N 1
ATOM 986 C CA . SER A 1 123 ? -17.658 48.186 33.432 1.00 41.06 123 SER A CA 1
ATOM 987 C C . SER A 1 123 ? -18.924 47.391 33.033 1.00 41.06 123 SER A C 1
ATOM 989 O O . SER A 1 123 ? -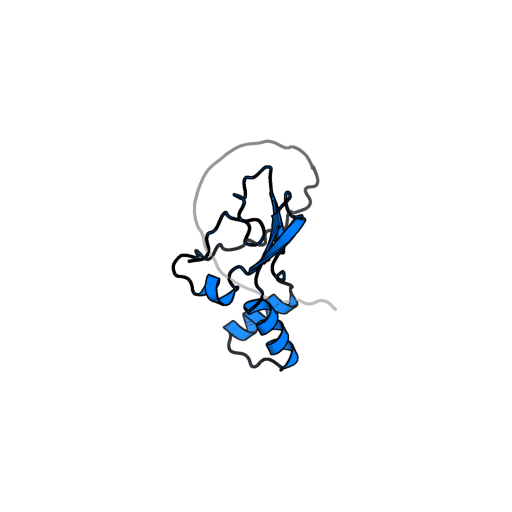19.505 47.615 31.983 1.00 41.06 123 SER A O 1
ATOM 991 N N . LYS A 1 124 ? -19.209 46.234 33.648 1.00 29.55 124 LYS A N 1
ATOM 992 C CA . LYS A 1 124 ? -20.032 46.009 34.856 1.00 29.55 124 LYS A CA 1
ATOM 993 C C . LYS A 1 124 ? -21.495 46.501 34.749 1.00 29.55 124 LYS A C 1
ATOM 995 O O . LYS A 1 124 ? -21.758 47.692 34.832 1.00 29.55 124 LYS A O 1
ATOM 1000 N N . THR A 1 125 ? -22.405 45.516 34.801 1.00 26.91 125 THR A N 1
ATOM 1001 C CA . THR A 1 125 ? -23.591 45.370 35.691 1.00 26.91 125 THR A CA 1
ATOM 1002 C C . THR A 1 125 ? -24.969 45.221 35.013 1.00 26.91 125 THR A C 1
ATOM 1004 O O . THR A 1 125 ? -25.377 46.051 34.216 1.00 26.91 125 THR A O 1
ATOM 1007 N N . GLN A 1 126 ? -25.690 44.192 35.493 1.00 35.72 126 GLN A N 1
ATOM 1008 C CA . GLN A 1 126 ? -27.148 44.070 35.694 1.00 35.72 126 GLN A CA 1
ATOM 1009 C C . GLN A 1 126 ? -28.080 43.586 34.558 1.00 35.72 126 GLN A C 1
ATOM 1011 O O . GLN A 1 126 ? -28.482 44.325 33.669 1.00 35.72 126 GLN A O 1
ATOM 1016 N N . SER A 1 127 ? -28.526 42.328 34.702 1.00 38.19 127 SER A N 1
ATOM 1017 C CA . SER A 1 127 ? -29.838 41.804 34.263 1.00 38.19 127 SER A CA 1
ATOM 1018 C C . SER A 1 127 ? -30.983 42.457 35.083 1.00 38.19 127 SER A C 1
ATOM 1020 O O . SER A 1 127 ? -30.675 42.951 36.173 1.00 38.19 127 SER A O 1
ATOM 1022 N N . PRO A 1 128 ? -32.281 42.439 34.675 1.00 46.56 128 PRO A N 1
ATOM 1023 C CA . PRO A 1 128 ? -33.080 41.202 34.554 1.00 46.56 128 PRO A CA 1
ATOM 1024 C C . PRO A 1 128 ? -34.163 41.137 33.438 1.00 46.56 128 PRO A C 1
ATOM 1026 O O . PRO A 1 128 ? -34.646 42.137 32.930 1.00 46.56 128 PRO A O 1
ATOM 1029 N N . VAL A 1 129 ? -34.511 39.884 33.103 1.00 38.62 129 VAL A N 1
ATOM 1030 C CA . VAL A 1 129 ? -35.837 39.267 32.836 1.00 38.62 129 VAL A CA 1
ATOM 1031 C C . VAL A 1 129 ? -36.976 40.133 32.276 1.00 38.62 129 VAL A C 1
ATOM 1033 O O . VAL A 1 129 ? -37.433 41.031 32.963 1.00 38.62 129 VAL A O 1
ATOM 1036 N N . LEU A 1 130 ? -37.563 39.696 31.148 1.00 45.03 130 LEU A N 1
ATOM 1037 C CA . LEU A 1 130 ? -39.018 39.572 30.919 1.00 45.03 130 LEU A CA 1
ATOM 1038 C C . LEU A 1 130 ? -39.276 38.641 29.710 1.00 45.03 130 LEU A C 1
ATOM 1040 O O . LEU A 1 130 ? -38.725 38.846 28.631 1.00 45.03 130 LEU A O 1
ATOM 1044 N N . ALA A 1 131 ? -40.098 37.606 29.901 1.00 48.00 131 ALA A N 1
ATOM 1045 C CA . ALA A 1 131 ? -40.613 36.727 28.845 1.00 48.00 131 ALA A CA 1
ATOM 1046 C C . ALA A 1 131 ? -41.972 37.240 28.328 1.00 48.00 131 ALA A C 1
ATOM 1048 O O . ALA A 1 131 ? -42.704 37.854 29.110 1.00 48.00 131 ALA A O 1
ATOM 1049 N N . PRO A 1 132 ? -42.371 36.937 27.079 1.00 58.72 132 PRO A N 1
ATOM 1050 C CA . PRO A 1 132 ? -43.760 37.038 26.657 1.00 58.72 132 PRO A CA 1
ATOM 1051 C C . PRO A 1 132 ? -44.399 35.679 26.317 1.00 58.72 132 PRO A C 1
ATOM 1053 O O . PRO A 1 132 ? -43.725 34.670 26.121 1.00 58.72 132 PRO A O 1
ATOM 1056 N N . ARG A 1 133 ? -45.732 35.750 26.338 1.00 37.88 133 ARG A N 1
ATOM 1057 C CA . ARG A 1 133 ? -46.795 34.735 26.371 1.00 37.88 133 ARG A CA 1
ATOM 1058 C C . ARG A 1 133 ? -46.863 33.774 25.190 1.00 37.88 133 ARG A C 1
ATOM 1060 O O . ARG A 1 133 ? -46.548 34.210 24.063 1.00 37.88 133 ARG A O 1
#

Sequence (133 aa):
MEEKGICPYCYQILLPDNHKVRLKPKMKITPQIESLIKKEANCYRLNLKQTKLLRKYKLSRSCLVVTCNTCRVVSKYPGESRIVIANSPGTTQRKRNFGSPDLRKPGFNQKVNLSYSEEKLSSKTQSPVLAPR

Radius of gyration: 28.44 Å; chains: 1; bounding box: 68×67×58 Å

=== Feature glossary ===
A reading guide for the features in this record.

Start from the sequence.

  · Sequence gives the chain of amino acids in standard one-letter code (A=alanine, C=cysteine, …, Y=tyrosine), read N→C. It is the only feature that is directly encoded by the gene; all structural features are derived from the folded form of this sequence.

Fold it, and you get atomic coordinates and the backbone conformation that goes with them.

  · The mmCIF table is the protein's shape written out atom by atom. For each backbone N, Cα, C, and carbonyl O, it records an (x, y, z) coordinate triple in Å plus the residue type, chain letter, and residue number.

  · Backbone dihedral angles. Every residue except chain termini has a φ (preceding-C → N → Cα → C) and a ψ (N → Cα → C → next-N). They are reported in degrees following the IUPAC sign convention. Secondary structure is essentially a statement about which (φ, ψ) basin each residue occupies.

  · DSSP 8-state secondary structure assigns each residue one of H (α-helix), G (3₁₀-helix), I (π-helix), E (extended β-strand), B (isolated β-bridge), T (hydrogen-bonded turn), S (bend), or '-' (coil). The assignment is computed from backbone hydrogen-bond geometry via the Kabsch–Sander algorithm.

  · P-SEA three-state annotation labels each residue as helix, strand, or coil based purely on the geometry of the Cα trace. It serves as a fallback when the full backbone (and thus DSSP) is unavailable.

Summarize the fold with a handful of shape descriptors and a per-residue structural alphabet.

  · Radius of gyration (Rg) is the root-mean-square distance of Cα atoms from their centroid — a single number for overall size and compactness. A globular domain of N residues has Rg ≈ 2.2·N^0.38 Å; an extended or disordered chain has a much larger Rg. The Cα contact count is the number of residue pairs whose Cα atoms are within 8 Å and are more than four positions apart in sequence — a standard proxy for tertiary packing density. The bounding box is the smallest axis-aligned box enclosing all Cα atoms.

  · Foldseek's 3Di representation compresses backbone geometry into a per-residue letter drawn from a learned twenty-state alphabet. It captures the tertiary interaction pattern around each residue — which residues are packed against it in space, regardless of where they are in sequence.

  · Accessible surface area quantifies burial. A residue with SASA near zero is packed into the hydrophobic core; one with SASA >100 Å² sits on the surface. Computed here via the Shrake–Rupley numerical algorithm with a 1.4 Å probe.

Ask how reliable the model is.

  · For AlphaFold models, the B-factor field carries pLDDT — the model's own estimate of local accuracy on a 0–100 scale. Regions with pLDDT<50 should be treated as essentially unmodeled; they often correspond to intrinsically disordered segments.

  · For experimental (PDB) structures, the B-factor (temperature factor) quantifies the positional spread of each atom in the crystal — a combination of thermal vibration and static disorder — in units of Å². High B-factors mark flexible loops or poorly resolved regions; low B-factors mark the rigid, well-ordered core.

  · PAE(i, j) answers: if I align the predicted and true structures on residue i, how far off (in Å) do I expect residue j to be? A block-diagonal PAE matrix with low values on the blocks and high values off-diagonal is the signature of a multi-domain protein with confidently predicted domains but uncertain inter-domain orientation.

Place it in context: what it resembles, what it is annotated as, and how it looks.

  · Structural nearest neighbors (via Foldseek easy-search vs the PDB). Reported per hit: target PDB id, E-value, and alignment TM-score. A TM-score above ~0.5 is the conventional threshold for 'same fold'.

  · Functional annotations link the protein to curated databases. InterPro entries identify conserved domains and families by matching the sequence against member-database signatures (Pfam, PROSITE, CDD, …). Gene Ontology (GO) terms describe molecular function, biological process, and cellular component in a controlled vocabulary. CATH places the structure in a hierarchical fold classification (Class/Architecture/Topology/Homologous-superfamily). The organism is the source species.

  · Plot images: a contact map (which residues are close in 3D, as an N×N binary image), a Ramachandran scatter (backbone torsion angles, revealing secondary-structure composition at a glance), and — for AlphaFold structures — a PAE heatmap (pairwise prediction confidence).

  · Structure images are PyMOL renders from six orthogonal camera directions. Cartoon representation draws helices as coils and strands as arrows; sticks shows the backbone as bonds; surface shows the solvent-excluded envelope. Rainbow coloring maps sequence position to hue (blue→red, N→C); chain coloring assigns a distinct color per polypeptide.